Protein AF-A0A6J4X221-F1 (afdb_monomer_lite)

Structure (mmCIF, N/CA/C/O backbone):
data_AF-A0A6J4X221-F1
#
_entry.id   AF-A0A6J4X221-F1
#
loop_
_atom_site.group_PDB
_atom_site.id
_atom_site.type_symbol
_atom_site.label_atom_id
_atom_site.label_alt_id
_atom_site.label_comp_id
_atom_site.label_asym_id
_atom_site.label_entity_id
_atom_site.label_seq_id
_atom_site.pdbx_PDB_ins_code
_atom_site.Cartn_x
_atom_site.Cartn_y
_atom_site.Cartn_z
_atom_site.occupancy
_atom_site.B_iso_or_equiv
_atom_site.auth_seq_id
_atom_site.auth_comp_id
_atom_site.auth_asym_id
_atom_site.auth_atom_id
_atom_site.pdbx_PDB_model_num
ATOM 1 N N . MET A 1 1 ? -28.182 -9.910 27.221 1.00 64.38 1 MET A N 1
ATOM 2 C CA . MET A 1 1 ? -26.928 -9.298 27.722 1.00 64.38 1 MET A CA 1
ATOM 3 C C . MET A 1 1 ? -25.706 -10.180 27.432 1.00 64.38 1 MET A C 1
ATOM 5 O O . MET A 1 1 ? -24.974 -9.855 26.510 1.00 64.38 1 MET A O 1
ATOM 9 N N . LYS A 1 2 ? -25.520 -11.336 28.100 1.00 76.62 2 LYS A N 1
ATOM 10 C CA . LYS A 1 2 ? -24.342 -12.225 27.907 1.00 76.62 2 LYS A CA 1
ATOM 11 C C . LYS A 1 2 ? -24.097 -12.675 26.454 1.00 76.62 2 LYS A C 1
ATOM 13 O O . LYS A 1 2 ? -22.970 -12.620 25.985 1.00 76.62 2 LYS A O 1
ATOM 18 N N . LYS A 1 3 ? -25.154 -13.050 25.720 1.00 83.00 3 LYS A N 1
ATOM 19 C CA . LYS A 1 3 ? -25.050 -13.467 24.306 1.00 83.00 3 LYS A CA 1
ATOM 20 C C . LYS A 1 3 ? -24.594 -12.333 23.375 1.00 83.00 3 LYS A C 1
ATOM 22 O O . LYS A 1 3 ? -23.839 -12.580 22.449 1.00 83.00 3 LYS A O 1
ATOM 27 N N . ILE A 1 4 ? -25.001 -11.093 23.659 1.00 90.44 4 ILE A N 1
ATOM 28 C CA . ILE A 1 4 ? -24.604 -9.910 22.875 1.00 90.44 4 ILE A CA 1
ATOM 29 C C . ILE A 1 4 ? -23.116 -9.623 23.083 1.00 90.44 4 ILE A C 1
ATOM 31 O O . ILE A 1 4 ? -22.400 -9.401 22.116 1.00 90.44 4 ILE A O 1
ATOM 35 N N . LEU A 1 5 ? -22.640 -9.703 24.331 1.00 89.06 5 LEU A N 1
ATOM 36 C CA . LEU A 1 5 ? -21.218 -9.562 24.653 1.00 89.06 5 LEU A CA 1
ATOM 37 C C . LEU A 1 5 ? -20.357 -10.574 23.892 1.00 89.06 5 LEU A C 1
ATOM 39 O O . LEU A 1 5 ? -19.370 -10.184 23.284 1.00 89.06 5 LEU A O 1
ATOM 43 N N . ILE A 1 6 ? -20.775 -11.842 23.855 1.00 90.38 6 ILE A N 1
ATOM 44 C CA . ILE A 1 6 ? -20.054 -12.893 23.123 1.00 90.38 6 ILE A CA 1
ATOM 45 C C . ILE A 1 6 ? -19.979 -12.566 21.625 1.00 90.38 6 ILE A C 1
ATOM 47 O O . ILE A 1 6 ? -18.901 -12.628 21.041 1.00 90.38 6 ILE A O 1
ATOM 51 N N . VAL A 1 7 ? -21.095 -12.160 21.011 1.00 90.88 7 VAL A N 1
ATOM 52 C CA . VAL A 1 7 ? -21.130 -11.799 19.583 1.00 90.88 7 VAL A CA 1
ATOM 53 C C . VAL A 1 7 ? -20.216 -10.606 19.285 1.00 90.88 7 VAL A C 1
ATOM 55 O O . VAL A 1 7 ? -19.451 -10.645 18.323 1.00 90.88 7 VAL A O 1
ATOM 58 N N . VAL A 1 8 ? -20.233 -9.570 20.128 1.00 92.69 8 VAL A N 1
ATOM 59 C CA . VAL A 1 8 ? -19.363 -8.394 19.966 1.00 92.69 8 VAL A CA 1
ATOM 60 C C . VAL A 1 8 ? -17.886 -8.772 20.105 1.00 92.69 8 VAL A C 1
ATOM 62 O O . VAL A 1 8 ? -17.070 -8.339 19.295 1.00 92.69 8 VAL A O 1
ATOM 65 N N . SER A 1 9 ? -17.531 -9.616 21.075 1.00 90.06 9 SER A N 1
ATOM 66 C CA . SER A 1 9 ? -16.151 -10.078 21.254 1.00 90.06 9 SER A CA 1
ATOM 67 C C . SER A 1 9 ? -15.636 -10.855 20.042 1.00 90.06 9 SER A C 1
ATOM 69 O O . SER A 1 9 ? -14.514 -10.614 19.604 1.00 90.06 9 SER A O 1
ATOM 71 N N . VAL A 1 10 ? -16.456 -11.733 19.455 1.00 92.75 10 VAL A N 1
ATOM 72 C CA . VAL A 1 10 ? -16.082 -12.486 18.246 1.00 92.75 10 VAL A CA 1
ATOM 73 C C . VAL A 1 10 ? -15.839 -11.547 17.064 1.00 92.75 10 VAL A C 1
ATOM 75 O O . VAL A 1 10 ? -14.849 -11.707 16.353 1.00 92.75 10 VAL A O 1
ATOM 78 N N . LEU A 1 11 ? -16.682 -10.526 16.882 1.00 92.19 11 LEU A N 1
ATOM 79 C CA . LEU A 1 11 ? -16.497 -9.535 15.818 1.00 92.19 11 LEU A CA 1
ATOM 80 C C . LEU A 1 11 ? -15.200 -8.734 15.985 1.00 92.19 11 LEU A C 1
ATOM 82 O O . LEU A 1 11 ? -14.498 -8.497 15.001 1.00 92.19 11 LEU A O 1
ATOM 86 N N . ILE A 1 12 ? -14.856 -8.349 17.219 1.00 91.50 12 ILE A N 1
ATOM 87 C CA . ILE A 1 12 ? -13.610 -7.630 17.523 1.00 91.50 12 ILE A CA 1
ATOM 88 C C . ILE A 1 12 ? -12.394 -8.515 17.228 1.00 91.50 12 ILE A C 1
ATOM 90 O O . ILE A 1 12 ? -11.462 -8.081 16.558 1.00 91.50 12 ILE A O 1
ATOM 94 N N . ILE A 1 13 ? -12.405 -9.771 17.679 1.00 92.62 13 ILE A N 1
ATOM 95 C CA . ILE A 1 13 ? -11.291 -10.698 17.437 1.00 92.62 13 ILE A CA 1
ATOM 96 C C . ILE A 1 13 ? -11.136 -10.962 15.934 1.00 92.62 13 ILE A C 1
ATOM 98 O O . ILE A 1 13 ? -10.022 -10.914 15.416 1.00 92.62 13 ILE A O 1
ATOM 102 N N . GLY A 1 14 ? -12.247 -11.163 15.219 1.00 90.00 14 GLY A N 1
ATOM 103 C CA . GLY A 1 14 ? -12.237 -11.360 13.770 1.00 90.00 14 GLY A CA 1
ATOM 104 C C . GLY A 1 14 ? -11.673 -10.158 13.011 1.00 90.00 14 GLY A C 1
ATOM 105 O O . GLY A 1 14 ? -10.849 -10.328 12.114 1.00 90.00 14 GLY A O 1
ATOM 106 N N . THR A 1 15 ? -12.046 -8.935 13.399 1.00 89.62 15 THR A N 1
ATOM 107 C CA . THR A 1 15 ? -11.500 -7.717 12.773 1.00 89.62 15 THR A CA 1
ATOM 108 C C . THR A 1 15 ? -10.016 -7.524 13.069 1.00 89.62 15 THR A C 1
ATOM 110 O O . THR A 1 15 ? -9.268 -7.163 12.162 1.00 89.62 15 THR A O 1
ATOM 113 N N . ILE A 1 16 ? -9.560 -7.811 14.292 1.00 90.50 16 ILE A N 1
ATOM 114 C CA . ILE A 1 16 ? -8.130 -7.767 14.636 1.00 90.50 16 ILE A CA 1
ATOM 115 C C . ILE A 1 16 ? -7.345 -8.797 13.814 1.00 90.50 16 ILE A C 1
ATOM 117 O O . ILE A 1 16 ? -6.320 -8.452 13.228 1.00 90.50 16 ILE A O 1
ATOM 121 N N . GLY A 1 17 ? -7.839 -10.036 13.724 1.00 90.88 17 GLY A N 1
ATOM 122 C CA . GLY A 1 17 ? -7.207 -11.096 12.937 1.00 90.88 17 GLY A CA 1
ATOM 123 C C . GLY A 1 17 ? -7.100 -10.740 11.454 1.00 90.88 17 GLY A C 1
ATOM 124 O O . GLY A 1 17 ? -6.035 -10.889 10.858 1.00 90.88 17 GLY A O 1
ATOM 125 N N . PHE A 1 18 ? -8.166 -10.185 10.873 1.00 90.69 18 PHE A N 1
ATOM 126 C CA . PHE A 1 18 ? -8.162 -9.720 9.485 1.00 90.69 18 PHE A CA 1
ATOM 127 C C . PHE A 1 18 ? -7.141 -8.599 9.241 1.00 90.69 18 PHE A C 1
ATOM 129 O O . PHE A 1 18 ? -6.404 -8.639 8.259 1.00 90.69 18 PHE A O 1
ATOM 136 N N . LEU A 1 19 ? -7.056 -7.617 10.143 1.00 90.50 19 LEU A N 1
ATOM 137 C CA . LEU A 1 19 ? -6.086 -6.523 10.034 1.00 90.50 19 LEU A CA 1
ATOM 138 C C . LEU A 1 19 ? -4.636 -7.011 10.152 1.00 90.50 19 LEU A C 1
ATOM 140 O O . LEU A 1 19 ? -3.768 -6.512 9.4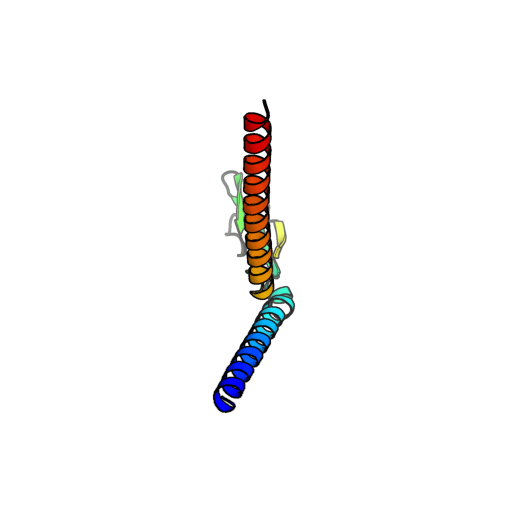37 1.00 90.50 19 LEU A O 1
ATOM 144 N N . ALA A 1 20 ? -4.374 -7.983 11.029 1.00 87.94 20 ALA A N 1
ATOM 145 C CA . ALA A 1 20 ? -3.057 -8.602 11.157 1.00 87.94 20 ALA A CA 1
ATOM 146 C C . ALA A 1 20 ? -2.676 -9.393 9.894 1.00 87.94 20 ALA A C 1
ATOM 148 O O . ALA A 1 20 ? -1.538 -9.303 9.435 1.00 87.94 20 ALA A O 1
ATOM 149 N N . TYR A 1 21 ? -3.634 -10.112 9.301 1.00 88.62 21 TYR A N 1
ATOM 150 C CA . TYR A 1 21 ? -3.438 -10.820 8.038 1.00 88.62 21 TYR A CA 1
ATOM 151 C C . TYR A 1 21 ? -3.152 -9.862 6.871 1.00 88.62 21 TYR A C 1
ATOM 153 O O . TYR A 1 21 ? -2.159 -10.046 6.170 1.00 88.62 21 TYR A O 1
ATOM 161 N N . ASP A 1 22 ? -3.959 -8.807 6.695 1.00 88.56 22 ASP A N 1
ATOM 162 C CA . ASP A 1 22 ? -3.746 -7.786 5.653 1.00 88.56 22 ASP A CA 1
ATOM 163 C C . ASP A 1 22 ? -2.363 -7.133 5.774 1.00 88.56 22 ASP A C 1
ATOM 165 O O . ASP A 1 22 ? -1.653 -6.983 4.777 1.00 88.56 22 ASP A O 1
ATOM 169 N N . TRP A 1 23 ? -1.954 -6.803 7.004 1.00 87.00 23 TRP A N 1
ATOM 170 C CA . TRP A 1 23 ? -0.611 -6.302 7.274 1.00 87.00 23 TRP A CA 1
ATOM 171 C C . TRP A 1 23 ? 0.454 -7.299 6.822 1.00 87.00 23 TRP A C 1
ATOM 173 O O . TRP A 1 23 ? 1.300 -6.947 6.005 1.00 87.00 23 TRP A O 1
ATOM 183 N N . HIS A 1 24 ? 0.386 -8.543 7.302 1.00 85.44 24 HIS A N 1
ATOM 184 C CA . HIS A 1 24 ? 1.397 -9.558 7.019 1.00 85.44 24 HIS A CA 1
ATOM 185 C C . HIS A 1 24 ? 1.541 -9.848 5.518 1.00 85.44 24 HIS A C 1
ATOM 187 O O . HIS A 1 24 ? 2.656 -9.888 5.001 1.00 85.44 24 HIS A O 1
ATOM 193 N N . VAL A 1 25 ? 0.431 -9.973 4.787 1.00 84.38 25 VAL A N 1
ATOM 194 C CA . VAL A 1 25 ? 0.455 -10.203 3.333 1.00 84.38 25 VAL A CA 1
ATOM 195 C C . VAL A 1 25 ? 1.124 -9.041 2.595 1.00 84.38 25 VAL A C 1
ATOM 197 O O . VAL A 1 25 ? 1.944 -9.260 1.700 1.00 84.38 25 VAL A O 1
ATOM 200 N N . LYS A 1 26 ? 0.808 -7.798 2.969 1.00 80.31 26 LYS A N 1
ATOM 201 C CA . LYS A 1 26 ? 1.337 -6.609 2.290 1.00 80.31 26 LYS A CA 1
ATOM 202 C C . LYS A 1 26 ? 2.779 -6.284 2.663 1.00 80.31 26 LYS A C 1
ATOM 204 O O . LYS A 1 26 ? 3.483 -5.726 1.829 1.00 80.31 26 LYS A O 1
ATOM 209 N N . THR A 1 27 ? 3.222 -6.616 3.876 1.00 76.44 27 THR A N 1
ATOM 210 C CA . THR A 1 27 ? 4.607 -6.365 4.300 1.00 76.44 27 THR A CA 1
ATOM 211 C C . THR A 1 27 ? 5.552 -7.509 3.982 1.00 76.44 27 THR A C 1
ATOM 213 O O . THR A 1 27 ? 6.719 -7.255 3.753 1.00 76.44 27 THR A O 1
ATOM 216 N N . THR A 1 28 ? 5.084 -8.758 3.997 1.00 74.00 28 THR A N 1
ATOM 217 C CA . THR A 1 28 ? 5.979 -9.925 3.941 1.00 74.00 28 THR A CA 1
ATOM 218 C C . THR A 1 28 ? 5.886 -10.675 2.617 1.00 74.00 28 THR A C 1
ATOM 220 O O . THR A 1 28 ? 6.911 -11.095 2.097 1.00 74.00 28 THR A O 1
ATOM 223 N N . LEU A 1 29 ? 4.690 -10.820 2.034 1.00 67.81 29 LEU A N 1
ATOM 224 C CA . LEU A 1 29 ? 4.543 -11.494 0.734 1.00 67.81 29 LEU A CA 1
ATOM 225 C C . LEU A 1 29 ? 4.809 -10.552 -0.443 1.00 67.81 29 LEU A C 1
ATOM 227 O O . LEU A 1 29 ? 5.387 -10.964 -1.443 1.00 67.81 29 LEU A O 1
ATOM 231 N N . HIS A 1 30 ? 4.381 -9.293 -0.345 1.00 64.69 30 HIS A N 1
ATOM 232 C CA . HIS A 1 30 ? 4.502 -8.375 -1.476 1.00 64.69 30 HIS A CA 1
ATOM 233 C C . HIS A 1 30 ? 5.896 -7.743 -1.614 1.00 64.69 30 HIS A C 1
ATOM 235 O O . HIS A 1 30 ? 6.196 -7.263 -2.696 1.00 64.69 30 HIS A O 1
ATOM 241 N N . GLU A 1 31 ? 6.763 -7.736 -0.595 1.00 63.84 31 GLU A N 1
ATOM 242 C CA . GLU A 1 31 ? 8.118 -7.159 -0.733 1.00 63.84 31 GLU A CA 1
ATOM 243 C C . GLU A 1 31 ? 8.955 -7.848 -1.824 1.00 63.84 31 GLU A C 1
ATOM 245 O O . GLU A 1 31 ? 9.735 -7.185 -2.513 1.00 63.84 31 GLU A O 1
ATOM 250 N N . ASP A 1 32 ? 8.772 -9.157 -2.018 1.00 61.72 32 ASP A N 1
ATOM 251 C CA . ASP A 1 32 ? 9.500 -9.915 -3.042 1.00 61.72 32 ASP A CA 1
ATOM 252 C C . ASP A 1 32 ? 8.801 -9.857 -4.412 1.00 61.72 32 ASP A C 1
ATOM 254 O O . ASP A 1 32 ? 9.454 -9.618 -5.428 1.00 61.72 32 ASP A O 1
ATOM 258 N N . ASP A 1 33 ? 7.466 -9.953 -4.443 1.00 61.62 33 ASP A N 1
ATOM 259 C CA . ASP A 1 33 ? 6.653 -9.882 -5.675 1.00 61.62 33 ASP A CA 1
ATOM 260 C C . ASP A 1 33 ? 6.593 -8.462 -6.285 1.00 61.62 33 ASP A C 1
ATOM 262 O O . ASP A 1 33 ? 6.214 -8.246 -7.436 1.00 61.62 33 ASP A O 1
ATOM 266 N N . GLN A 1 34 ? 6.998 -7.444 -5.522 1.00 65.19 34 GLN A N 1
ATOM 267 C CA . GLN A 1 34 ? 7.090 -6.067 -6.004 1.00 65.19 34 GLN A CA 1
ATOM 268 C C . GLN A 1 34 ? 8.313 -5.811 -6.879 1.00 65.19 34 GLN A C 1
ATOM 270 O O . GLN A 1 34 ? 8.348 -4.776 -7.548 1.00 65.19 34 GLN A O 1
ATOM 275 N N . ARG A 1 35 ? 9.316 -6.695 -6.884 1.00 73.00 35 ARG A N 1
ATOM 276 C CA . ARG A 1 35 ? 10.534 -6.496 -7.675 1.00 73.00 35 ARG A CA 1
ATOM 277 C C . ARG A 1 35 ? 10.209 -6.656 -9.154 1.00 73.00 35 ARG A C 1
ATOM 279 O O . ARG A 1 35 ? 10.032 -7.761 -9.652 1.00 73.00 35 ARG A O 1
ATOM 286 N N . VAL A 1 36 ? 10.158 -5.535 -9.864 1.00 80.31 36 VAL A N 1
ATOM 287 C CA . VAL A 1 36 ? 9.931 -5.503 -11.310 1.00 80.31 36 VAL A CA 1
ATOM 288 C C . VAL A 1 36 ? 11.191 -5.048 -12.025 1.00 80.31 36 VAL A C 1
ATOM 290 O O . VAL A 1 36 ? 11.913 -4.164 -11.561 1.00 80.31 36 VAL A O 1
ATOM 293 N N . THR A 1 37 ? 11.452 -5.636 -13.184 1.00 84.69 37 THR A N 1
ATOM 294 C CA . THR A 1 37 ? 12.499 -5.152 -14.080 1.00 84.69 37 THR A CA 1
ATOM 295 C C . THR A 1 37 ? 11.955 -3.944 -14.828 1.00 84.69 37 THR A C 1
ATOM 297 O O . THR A 1 37 ? 10.976 -4.061 -15.561 1.00 84.69 37 THR A O 1
ATOM 300 N N . LEU A 1 38 ? 12.557 -2.778 -14.619 1.00 87.62 38 LEU A N 1
ATOM 301 C CA . LEU A 1 38 ? 12.194 -1.554 -15.317 1.00 87.62 38 LEU A CA 1
ATOM 302 C C . LEU A 1 38 ? 13.211 -1.295 -16.427 1.00 87.62 38 LEU A C 1
ATOM 304 O O . LEU A 1 38 ? 14.402 -1.142 -16.166 1.00 87.62 38 LEU A O 1
ATOM 308 N N . TYR A 1 39 ? 12.736 -1.216 -17.659 1.00 87.81 39 TYR A N 1
ATOM 309 C CA . TYR A 1 39 ? 13.530 -0.842 -18.815 1.00 87.81 39 TYR A CA 1
ATOM 310 C C . TYR A 1 39 ? 13.334 0.641 -19.104 1.00 87.81 39 TYR A C 1
ATOM 312 O O . TYR A 1 39 ? 12.200 1.124 -19.153 1.00 87.81 39 TYR A O 1
ATOM 320 N N . SER A 1 40 ? 14.428 1.356 -19.348 1.00 90.50 40 SER A N 1
ATOM 321 C CA . SER A 1 40 ? 14.382 2.661 -20.003 1.00 90.50 40 SER A CA 1
ATOM 322 C C . SER A 1 40 ? 15.042 2.556 -21.366 1.00 90.50 40 SER A C 1
ATOM 324 O O . SER A 1 40 ? 16.091 1.930 -21.481 1.00 90.50 40 SER A O 1
ATOM 326 N N . TRP A 1 41 ? 14.420 3.112 -22.396 1.00 92.94 41 TRP A N 1
ATOM 327 C CA . TRP A 1 41 ? 14.930 3.046 -23.763 1.00 92.94 41 TRP A CA 1
ATOM 328 C C . TRP A 1 41 ? 14.553 4.304 -24.535 1.00 92.94 41 TRP A C 1
ATOM 330 O O . TRP A 1 41 ? 13.677 5.061 -24.126 1.00 92.94 41 TRP A O 1
ATOM 340 N N . THR A 1 42 ? 15.250 4.555 -25.635 1.00 93.19 42 THR A N 1
ATOM 341 C CA . THR A 1 42 ? 15.002 5.691 -26.523 1.00 93.19 42 THR A CA 1
ATOM 342 C C . THR A 1 42 ? 14.466 5.188 -27.855 1.00 93.19 42 THR A C 1
ATOM 344 O O . THR A 1 42 ? 15.017 4.240 -28.422 1.00 93.19 42 THR A O 1
ATOM 347 N N . ASP A 1 43 ? 13.390 5.800 -28.342 1.00 89.19 43 ASP A N 1
ATOM 348 C CA . ASP A 1 43 ? 12.847 5.498 -29.663 1.00 89.19 43 ASP A CA 1
ATOM 349 C C . ASP A 1 43 ? 13.686 6.116 -30.793 1.00 89.19 43 ASP A C 1
ATOM 351 O O . ASP A 1 43 ? 14.633 6.874 -30.571 1.00 89.19 43 ASP A O 1
ATOM 355 N N . GLU A 1 44 ? 13.340 5.793 -32.036 1.00 87.06 44 GLU A N 1
ATOM 356 C CA . GLU A 1 44 ? 14.043 6.310 -33.216 1.00 87.06 44 GLU A CA 1
ATOM 357 C C . GLU A 1 44 ? 13.968 7.839 -33.349 1.00 87.06 44 GLU A C 1
ATOM 359 O O . GLU A 1 44 ? 14.825 8.445 -33.990 1.00 87.06 44 GLU A O 1
ATOM 364 N N . LYS A 1 45 ? 12.966 8.470 -32.723 1.00 88.69 45 LYS A N 1
ATOM 365 C CA . LYS A 1 45 ? 12.765 9.925 -32.706 1.00 88.69 45 LYS A CA 1
ATOM 366 C C . LYS A 1 45 ? 13.520 10.606 -31.560 1.00 88.69 45 LYS A C 1
ATOM 368 O O . LYS A 1 45 ? 13.461 11.828 -31.444 1.00 88.69 45 LYS A O 1
ATOM 373 N N . GLY A 1 46 ? 14.231 9.844 -30.727 1.00 86.06 46 GLY A N 1
ATOM 374 C CA . GLY A 1 46 ? 14.996 10.361 -29.597 1.00 86.06 46 GLY A CA 1
ATOM 375 C C . GLY A 1 46 ? 14.189 10.548 -28.306 1.00 86.06 46 GLY A C 1
ATOM 376 O O . GLY A 1 46 ? 14.725 11.111 -27.351 1.00 86.06 46 GLY A O 1
ATOM 377 N N . ALA A 1 47 ? 12.930 10.103 -28.232 1.00 89.94 47 ALA A N 1
ATOM 378 C CA . ALA A 1 47 ? 12.129 10.200 -27.013 1.00 89.94 47 ALA A CA 1
ATOM 379 C C . ALA A 1 47 ? 12.418 9.035 -26.056 1.00 89.94 47 ALA A C 1
ATOM 381 O O . ALA A 1 47 ? 12.519 7.877 -26.465 1.00 89.94 47 ALA A O 1
ATOM 382 N N . ARG A 1 48 ? 12.545 9.353 -24.762 1.00 91.50 48 ARG A N 1
ATOM 383 C CA . ARG A 1 48 ? 12.835 8.383 -23.699 1.00 91.50 48 ARG A CA 1
ATOM 384 C C . ARG A 1 48 ? 11.544 7.785 -23.144 1.00 91.50 48 ARG A C 1
ATOM 386 O O . ARG A 1 48 ? 10.666 8.514 -22.687 1.00 91.50 48 ARG A O 1
ATOM 393 N N . HIS A 1 49 ? 11.484 6.461 -23.117 1.00 89.00 49 HIS A N 1
ATOM 394 C CA . HIS A 1 49 ? 10.358 5.662 -22.644 1.00 89.00 49 HIS A CA 1
ATOM 395 C C . HIS A 1 49 ? 10.768 4.799 -21.452 1.00 89.00 49 HIS A C 1
ATOM 397 O O . HIS A 1 49 ? 11.925 4.392 -21.336 1.00 89.00 49 HIS A O 1
ATOM 403 N N . TYR A 1 50 ? 9.802 4.501 -20.581 1.00 88.44 50 TYR A N 1
ATOM 404 C CA . TYR A 1 50 ? 9.972 3.623 -19.423 1.00 88.44 50 TYR A CA 1
ATOM 405 C C . TYR A 1 50 ? 8.888 2.554 -19.440 1.00 88.44 50 TYR A C 1
ATOM 407 O O . TYR A 1 50 ? 7.705 2.871 -19.558 1.00 88.44 50 TYR A O 1
ATOM 415 N N . THR A 1 51 ? 9.281 1.293 -19.319 1.00 87.19 51 THR A N 1
ATOM 416 C CA . THR A 1 51 ? 8.350 0.164 -19.330 1.00 87.19 51 THR A CA 1
ATOM 417 C C . THR A 1 51 ? 8.828 -0.938 -18.392 1.00 87.19 51 THR A C 1
ATOM 419 O O . THR A 1 51 ? 10.018 -1.068 -18.121 1.00 87.19 51 THR A O 1
ATOM 422 N N . ASN A 1 52 ? 7.900 -1.732 -17.872 1.00 86.12 52 ASN A N 1
ATOM 423 C CA . ASN A 1 52 ? 8.186 -2.945 -17.107 1.00 86.12 52 ASN A CA 1
ATOM 424 C C . ASN A 1 52 ? 8.177 -4.217 -17.978 1.00 86.12 52 ASN A C 1
ATOM 426 O O . ASN A 1 52 ? 8.268 -5.324 -17.452 1.00 86.12 52 ASN A O 1
ATOM 430 N N . THR A 1 53 ? 8.042 -4.068 -19.296 1.00 84.75 53 THR A N 1
ATOM 431 C CA . THR A 1 53 ? 8.123 -5.151 -20.283 1.00 84.75 53 THR A CA 1
ATOM 432 C C . THR A 1 53 ? 9.328 -4.954 -21.191 1.00 84.75 53 THR A C 1
ATOM 434 O O . THR A 1 53 ? 9.880 -3.859 -21.273 1.00 84.75 53 THR A O 1
ATOM 437 N N . GLN A 1 54 ? 9.738 -6.007 -21.895 1.00 87.19 54 GLN A N 1
ATOM 438 C CA . GLN A 1 54 ? 10.887 -5.927 -22.790 1.00 87.19 54 GLN A CA 1
ATOM 439 C C . GLN A 1 54 ? 10.677 -4.836 -23.866 1.00 87.19 54 GLN A C 1
ATOM 441 O O . GLN A 1 54 ? 9.575 -4.746 -24.419 1.00 87.19 54 GLN A O 1
ATOM 446 N N . PRO A 1 55 ? 11.686 -3.980 -24.133 1.00 88.62 55 PRO A N 1
ATOM 447 C CA . PRO A 1 55 ? 11.603 -2.960 -25.175 1.00 88.62 55 PRO A CA 1
ATOM 448 C C . PRO A 1 55 ? 11.395 -3.575 -26.567 1.00 88.62 55 PRO A C 1
ATOM 450 O O . PRO A 1 55 ? 11.848 -4.697 -26.796 1.00 88.62 55 PRO A O 1
ATOM 453 N N . PRO A 1 56 ? 10.746 -2.853 -27.497 1.00 87.44 56 PRO A N 1
ATOM 454 C CA . PRO A 1 56 ? 10.533 -3.324 -28.863 1.00 87.44 56 PRO A CA 1
ATOM 455 C C . PRO A 1 56 ? 11.837 -3.386 -29.672 1.00 87.44 56 PRO A C 1
ATOM 457 O O . PRO A 1 56 ? 12.790 -2.646 -29.406 1.00 87.44 56 PRO A O 1
ATOM 460 N N . ASP A 1 57 ? 11.846 -4.226 -30.707 1.00 82.44 57 ASP A N 1
ATOM 461 C CA . ASP A 1 57 ? 12.959 -4.324 -31.651 1.00 82.44 57 ASP A CA 1
ATOM 462 C C . ASP A 1 57 ? 13.148 -2.981 -32.380 1.00 82.44 57 ASP A C 1
ATOM 464 O O . ASP A 1 57 ? 12.221 -2.455 -32.993 1.00 82.44 57 ASP A O 1
ATOM 468 N N . GLY A 1 58 ? 14.342 -2.389 -32.256 1.00 81.31 58 GLY A N 1
ATOM 469 C CA . GLY A 1 58 ? 14.654 -1.028 -32.727 1.00 81.31 58 GLY A CA 1
ATOM 470 C C . GLY A 1 58 ? 14.870 -0.001 -31.607 1.00 81.31 58 GLY A C 1
ATOM 471 O O . GLY A 1 58 ? 15.353 1.104 -31.865 1.00 81.31 58 GLY A O 1
ATOM 472 N N . ALA A 1 59 ? 14.588 -0.366 -30.353 1.00 85.81 59 ALA A N 1
ATOM 473 C CA . ALA A 1 59 ? 14.910 0.448 -29.186 1.00 85.81 59 ALA A CA 1
ATOM 474 C C . ALA A 1 59 ? 16.427 0.677 -29.042 1.00 85.81 59 ALA A C 1
ATOM 476 O O . ALA A 1 59 ? 17.234 -0.249 -29.137 1.00 85.81 59 ALA A O 1
ATOM 477 N N . ARG A 1 60 ? 16.823 1.925 -28.770 1.00 85.25 60 ARG A N 1
ATOM 478 C CA . ARG A 1 60 ? 18.222 2.327 -28.541 1.00 85.25 60 ARG A CA 1
ATOM 479 C C . ARG A 1 60 ? 18.441 2.702 -27.076 1.00 85.25 60 ARG A C 1
ATOM 481 O O . ARG A 1 60 ? 17.492 3.051 -26.380 1.00 85.25 60 ARG A O 1
ATOM 488 N N . ASN A 1 61 ? 19.694 2.667 -26.613 1.00 86.69 61 ASN A N 1
ATOM 489 C CA . ASN A 1 61 ? 20.086 3.055 -25.247 1.00 86.69 61 ASN A CA 1
ATOM 490 C C . ASN A 1 61 ? 19.249 2.358 -24.159 1.00 86.69 61 ASN A C 1
ATOM 492 O O . ASN A 1 61 ? 18.640 3.013 -23.314 1.00 86.69 61 ASN A O 1
ATOM 496 N N . ILE A 1 62 ? 19.168 1.028 -24.228 1.00 88.12 62 ILE A N 1
ATOM 497 C CA . ILE A 1 62 ? 18.394 0.237 -23.272 1.00 88.12 62 ILE A CA 1
ATOM 498 C C . ILE A 1 62 ? 19.163 0.161 -21.951 1.00 88.12 62 ILE A C 1
ATOM 500 O O . ILE A 1 62 ? 20.248 -0.411 -21.885 1.00 88.12 62 ILE A O 1
ATOM 504 N N . GLU A 1 63 ? 18.569 0.693 -20.890 1.00 88.94 63 GLU A N 1
ATOM 505 C CA . GLU A 1 63 ? 19.042 0.538 -19.517 1.00 88.94 63 GLU A CA 1
ATOM 506 C C . GLU A 1 63 ? 18.055 -0.311 -18.722 1.00 88.94 63 GLU A C 1
ATOM 508 O O . GLU A 1 63 ? 16.837 -0.141 -18.838 1.00 88.94 63 GLU A O 1
ATOM 513 N N . VAL A 1 64 ? 18.588 -1.195 -17.880 1.00 88.25 64 VAL A N 1
ATOM 514 C CA . VAL A 1 64 ? 17.802 -2.077 -17.018 1.00 88.25 64 VAL A CA 1
ATOM 515 C C . VAL A 1 64 ? 18.002 -1.665 -15.569 1.00 88.25 64 VAL A C 1
ATOM 517 O O . VAL A 1 64 ? 19.118 -1.668 -15.056 1.00 88.25 64 VAL A O 1
ATOM 520 N N . HIS A 1 65 ? 16.899 -1.357 -14.902 1.00 84.44 65 HIS A N 1
ATOM 521 C CA . HIS A 1 65 ? 16.858 -0.935 -13.510 1.00 84.44 65 HIS A CA 1
ATOM 522 C C . HIS A 1 65 ? 15.978 -1.884 -12.701 1.00 84.44 65 HIS A C 1
ATOM 524 O O . HIS A 1 65 ? 14.986 -2.422 -13.194 1.00 84.44 65 HIS A O 1
ATOM 530 N N . LYS A 1 66 ? 16.319 -2.079 -11.425 1.00 81.62 66 LYS A N 1
ATOM 531 C CA . LYS A 1 66 ? 15.419 -2.749 -10.479 1.00 81.62 66 LYS A CA 1
ATOM 532 C C . LYS A 1 66 ? 14.397 -1.729 -9.989 1.00 81.62 66 LYS A C 1
ATOM 534 O O . LYS A 1 66 ? 14.770 -0.734 -9.373 1.00 81.62 66 LYS A O 1
ATOM 539 N N . GLY A 1 67 ? 13.127 -1.968 -10.287 1.00 72.44 67 GLY A N 1
ATOM 540 C CA . GLY A 1 67 ? 12.000 -1.162 -9.834 1.00 72.44 67 GLY A CA 1
ATOM 541 C C . GLY A 1 67 ? 11.163 -1.888 -8.785 1.00 72.44 67 GLY A C 1
ATOM 542 O O . GLY A 1 67 ? 11.258 -3.104 -8.617 1.00 72.44 67 GLY A O 1
ATOM 543 N N . TYR A 1 68 ? 10.306 -1.126 -8.108 1.00 73.25 68 TYR A N 1
ATOM 544 C CA . TYR A 1 68 ? 9.302 -1.657 -7.191 1.00 73.25 68 TYR A CA 1
ATOM 545 C C . TYR A 1 68 ? 7.909 -1.313 -7.713 1.00 73.25 68 TYR A C 1
ATOM 547 O O . TYR A 1 68 ? 7.619 -0.153 -8.016 1.00 73.25 68 TYR A O 1
ATOM 555 N N . LYS A 1 69 ? 7.037 -2.315 -7.831 1.00 74.31 69 LYS A N 1
ATOM 556 C CA . LYS A 1 69 ? 5.628 -2.110 -8.162 1.00 74.31 69 LYS A CA 1
ATOM 557 C C . LYS A 1 69 ? 4.951 -1.392 -7.000 1.00 74.31 69 LYS A C 1
ATOM 559 O O . LYS A 1 69 ? 5.101 -1.786 -5.847 1.00 74.31 69 LYS A O 1
ATOM 564 N N . TYR A 1 70 ? 4.171 -0.357 -7.301 1.00 73.75 70 TYR A N 1
ATOM 565 C CA . TYR A 1 70 ? 3.374 0.294 -6.271 1.00 73.75 70 TYR A CA 1
ATOM 566 C C . TYR A 1 70 ? 2.337 -0.687 -5.721 1.00 73.75 70 TYR A C 1
ATOM 568 O O . TYR A 1 70 ? 1.505 -1.212 -6.465 1.00 73.75 70 TYR A O 1
ATOM 576 N N . VAL A 1 71 ? 2.378 -0.900 -4.410 1.00 71.50 71 VAL A N 1
ATOM 577 C CA . VAL A 1 71 ? 1.363 -1.652 -3.681 1.00 71.50 71 VAL A CA 1
ATOM 578 C C . VAL A 1 71 ? 0.745 -0.731 -2.654 1.00 71.50 71 VAL A C 1
ATOM 580 O O . VAL A 1 71 ? 1.414 0.021 -1.945 1.00 71.50 71 VAL A O 1
ATOM 583 N N . ASP A 1 72 ? -0.574 -0.785 -2.611 1.00 78.44 72 ASP A N 1
ATOM 584 C CA . ASP A 1 72 ? -1.362 0.031 -1.717 1.00 78.44 72 ASP A CA 1
ATOM 585 C C . ASP A 1 72 ? -1.072 -0.323 -0.250 1.00 78.44 72 ASP A C 1
ATOM 587 O O . ASP A 1 72 ? -0.899 -1.494 0.102 1.00 78.44 72 ASP A O 1
ATOM 591 N N . GLN A 1 73 ? -1.067 0.684 0.620 1.00 82.50 73 GLN A N 1
ATOM 592 C CA . GLN A 1 73 ? -0.674 0.531 2.021 1.00 82.50 73 GLN A CA 1
ATOM 593 C C . GLN A 1 73 ? -1.584 -0.454 2.782 1.00 82.50 73 GLN A C 1
ATOM 595 O O . GLN A 1 73 ? -2.763 -0.613 2.427 1.00 82.50 73 GLN A O 1
ATOM 600 N N . PRO A 1 74 ? -1.078 -1.087 3.858 1.00 85.50 74 PRO A N 1
ATOM 601 C CA . PRO A 1 74 ? -1.906 -1.883 4.756 1.00 85.50 74 PRO A CA 1
ATOM 602 C C . PRO A 1 74 ? -3.047 -1.061 5.353 1.00 85.50 74 PRO A C 1
ATOM 604 O O . PRO A 1 74 ? -2.887 0.120 5.681 1.00 85.50 74 PRO A O 1
ATOM 607 N N . LEU A 1 75 ? -4.201 -1.693 5.549 1.00 86.44 75 LEU A N 1
ATOM 608 C CA . LEU A 1 75 ? -5.401 -1.047 6.081 1.00 86.44 75 LEU A CA 1
ATOM 609 C C . LEU A 1 75 ? -5.151 -0.411 7.450 1.00 86.44 75 LEU A C 1
ATOM 611 O O . LEU A 1 75 ? -5.630 0.692 7.714 1.00 86.44 75 LEU A O 1
ATOM 615 N N . VAL A 1 76 ? -4.335 -1.049 8.293 1.00 83.88 76 VAL A N 1
ATOM 616 C CA . VAL A 1 76 ? -3.936 -0.519 9.607 1.00 83.88 76 VAL A CA 1
ATOM 617 C C . VAL A 1 76 ? -3.259 0.852 9.480 1.00 83.88 76 VAL A C 1
ATOM 619 O O . VAL A 1 76 ? -3.569 1.774 10.239 1.00 83.88 76 VAL A O 1
ATOM 622 N N . VAL A 1 77 ? -2.384 1.023 8.483 1.00 84.44 77 VAL A N 1
ATOM 623 C CA . VAL A 1 77 ? -1.700 2.297 8.209 1.00 84.44 77 VAL A CA 1
ATOM 624 C C . VAL A 1 77 ? -2.704 3.361 7.778 1.00 84.44 77 VAL A C 1
ATOM 626 O O . VAL A 1 77 ? -2.691 4.478 8.298 1.00 84.44 77 VAL A O 1
ATOM 629 N N . LYS A 1 78 ? -3.630 3.003 6.884 1.00 86.94 78 LYS A N 1
ATOM 630 C CA . LYS A 1 78 ? -4.677 3.919 6.411 1.00 86.94 78 LYS A CA 1
ATOM 631 C C . LYS A 1 78 ? -5.588 4.387 7.541 1.00 86.94 78 LYS A C 1
ATOM 633 O O . LYS A 1 78 ? -5.878 5.579 7.645 1.00 86.94 78 LYS A O 1
ATOM 638 N N . ILE A 1 79 ? -6.014 3.468 8.409 1.00 86.38 79 ILE A N 1
ATOM 639 C CA . ILE A 1 79 ? -6.834 3.782 9.586 1.00 86.38 79 ILE A CA 1
ATOM 640 C C . ILE A 1 79 ? -6.075 4.740 10.510 1.00 86.38 79 ILE A C 1
ATOM 642 O O . ILE A 1 79 ? -6.650 5.732 10.967 1.00 86.38 79 ILE A O 1
ATOM 646 N N . LYS A 1 80 ? -4.777 4.501 10.744 1.00 85.31 80 LYS A N 1
ATOM 647 C CA . LYS A 1 80 ? -3.929 5.384 11.554 1.00 85.31 80 LYS A CA 1
ATOM 648 C C . LYS A 1 80 ? -3.871 6.799 10.978 1.00 85.31 80 LYS A C 1
ATOM 650 O O . LYS A 1 80 ? -4.143 7.746 11.714 1.00 85.31 80 LYS A O 1
ATOM 655 N N . TYR A 1 81 ? -3.576 6.960 9.686 1.00 88.06 81 TYR A N 1
ATOM 656 C CA . TYR A 1 81 ? -3.522 8.287 9.059 1.00 88.06 81 TYR A CA 1
ATOM 657 C C . TYR A 1 81 ? -4.864 9.012 9.128 1.00 88.06 81 TYR A C 1
ATOM 659 O O . TYR A 1 81 ? -4.920 10.149 9.589 1.00 88.06 81 TYR A O 1
ATOM 667 N N . LYS A 1 82 ? -5.962 8.320 8.811 1.00 88.19 82 LYS A N 1
ATOM 668 C CA . LYS A 1 82 ? -7.312 8.886 8.912 1.00 88.19 82 LYS A CA 1
ATOM 669 C C . LYS A 1 82 ? -7.653 9.331 10.340 1.00 88.19 82 LYS A C 1
ATOM 671 O O . LYS A 1 82 ? -8.311 10.352 10.532 1.00 88.19 82 LYS A O 1
ATOM 676 N N . THR A 1 83 ? -7.180 8.593 11.344 1.00 88.00 83 THR A N 1
ATOM 677 C CA . THR A 1 83 ? -7.359 8.936 12.764 1.00 88.00 83 THR A CA 1
ATOM 678 C C . THR A 1 83 ? -6.543 10.171 13.150 1.00 88.00 83 THR A C 1
ATOM 680 O O . THR A 1 83 ? -7.062 11.062 13.822 1.00 88.00 83 THR A O 1
ATOM 683 N N . ILE A 1 84 ? -5.287 10.261 12.697 1.00 89.62 84 ILE A N 1
ATOM 684 C CA . ILE A 1 84 ? -4.421 11.430 12.917 1.00 89.62 84 ILE A CA 1
ATOM 685 C C . ILE A 1 84 ? -5.029 12.676 12.266 1.00 89.62 84 ILE A C 1
ATOM 687 O O . ILE A 1 84 ? -5.110 13.723 12.911 1.00 89.62 84 ILE A O 1
ATOM 691 N N . ASP A 1 85 ? -5.512 12.557 11.031 1.00 89.56 85 ASP A N 1
ATOM 692 C CA . ASP A 1 85 ? -6.147 13.658 10.307 1.00 89.56 85 ASP A CA 1
ATOM 693 C C . ASP A 1 85 ? -7.438 14.111 10.992 1.00 89.56 85 ASP A C 1
ATOM 695 O O . ASP A 1 85 ? -7.641 15.308 11.217 1.00 89.56 85 ASP A O 1
ATOM 699 N N . GLY A 1 86 ? -8.277 13.163 11.419 1.00 88.38 86 GLY A N 1
ATOM 700 C CA . GLY A 1 86 ? -9.480 13.455 12.198 1.00 88.38 86 GLY A CA 1
ATOM 701 C C . GLY A 1 86 ? -9.166 14.170 13.516 1.00 88.38 86 GLY A C 1
ATOM 702 O O . GLY A 1 86 ? -9.827 15.154 13.871 1.00 88.38 86 GLY A O 1
ATOM 703 N N . TYR A 1 87 ? -8.120 13.737 14.226 1.00 88.50 87 TYR A N 1
ATOM 704 C CA . TYR A 1 87 ? -7.663 14.396 15.449 1.00 88.50 87 TYR A CA 1
ATOM 705 C C . TYR A 1 87 ? -7.152 15.814 15.176 1.00 88.50 87 TYR A C 1
ATOM 707 O O . TYR A 1 87 ? -7.552 16.753 15.867 1.00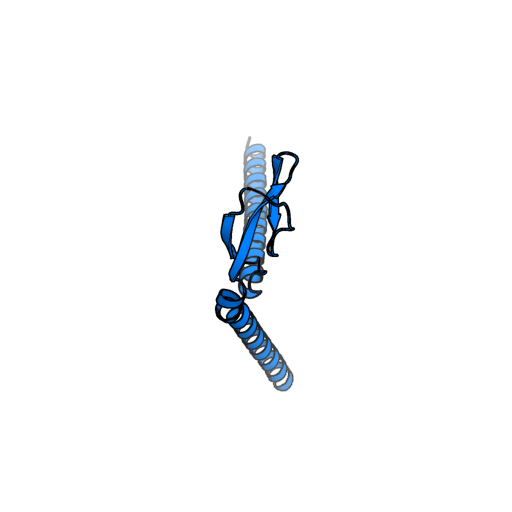 88.50 87 TYR A O 1
ATOM 715 N N . LYS A 1 88 ? -6.320 16.000 14.146 1.00 90.31 88 LYS A N 1
ATOM 716 C CA . LYS A 1 88 ? -5.769 17.308 13.763 1.00 90.31 88 LYS A CA 1
ATOM 717 C C . LYS A 1 88 ? -6.876 18.294 13.399 1.00 90.31 88 LYS A C 1
ATOM 719 O O . LYS A 1 88 ? -6.878 19.416 13.905 1.00 90.31 88 LYS A O 1
ATOM 724 N N . TRP A 1 89 ? -7.856 17.856 12.613 1.00 89.50 89 TRP A N 1
ATOM 725 C CA . TRP A 1 89 ? -9.026 18.657 12.254 1.00 89.50 89 TRP A CA 1
ATOM 726 C C . TRP A 1 89 ? -9.861 19.054 13.476 1.00 89.50 89 TRP A C 1
ATOM 728 O O . TRP A 1 89 ? -10.253 20.215 13.630 1.00 89.50 89 TRP A O 1
ATOM 738 N N . THR A 1 90 ? -10.100 18.106 14.386 1.00 87.69 90 THR A N 1
ATOM 739 C CA . THR A 1 90 ? -10.859 18.357 15.621 1.00 87.69 90 THR A CA 1
ATOM 740 C C . THR A 1 90 ? -10.120 19.345 16.519 1.00 87.69 90 THR A C 1
ATOM 742 O O . THR A 1 90 ? -10.719 20.294 17.034 1.00 87.69 90 THR A O 1
ATOM 745 N N . LYS A 1 91 ? -8.800 19.174 16.649 1.00 86.31 91 LYS A N 1
ATOM 746 C CA . LYS A 1 91 ? -7.912 20.077 17.376 1.00 86.31 91 LYS A CA 1
ATOM 747 C C . LYS A 1 91 ? -7.986 21.483 16.778 1.00 86.31 91 LYS A C 1
ATOM 749 O O . LYS A 1 91 ? -8.357 22.415 17.486 1.00 86.31 91 LYS A O 1
ATOM 754 N N . GLU A 1 92 ? -7.742 21.654 15.480 1.00 88.50 92 GLU A N 1
ATOM 755 C CA . GLU A 1 92 ? -7.838 22.966 14.823 1.00 88.50 92 GLU A CA 1
ATOM 756 C C . GLU A 1 92 ? -9.196 23.639 15.032 1.00 88.50 92 GLU A C 1
ATOM 758 O O . GLU A 1 92 ? -9.246 24.832 15.342 1.00 88.50 92 GLU A O 1
ATOM 763 N N . LYS A 1 93 ? -10.302 22.895 14.905 1.00 84.06 93 LYS A N 1
ATOM 764 C CA . LYS A 1 93 ? -11.644 23.438 15.148 1.00 84.06 93 LYS A CA 1
ATOM 765 C C . LYS A 1 93 ? -11.817 23.928 16.582 1.00 84.06 93 LYS A C 1
ATOM 767 O O . LYS A 1 93 ? -12.365 25.012 16.785 1.00 84.06 93 LYS A O 1
ATOM 772 N N . LEU A 1 94 ? -11.358 23.165 17.570 1.00 80.38 94 LEU A N 1
ATOM 773 C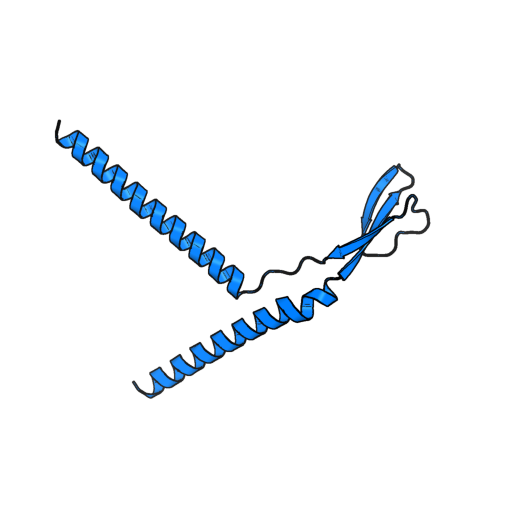 CA . LEU A 1 94 ? -11.456 23.538 18.983 1.00 80.38 94 LEU A CA 1
ATOM 774 C C . LEU A 1 94 ? -10.573 24.749 19.319 1.00 80.38 94 LEU A C 1
ATOM 776 O O . LEU A 1 94 ? -11.043 25.678 19.981 1.00 80.38 94 LEU A O 1
ATOM 780 N N . PHE A 1 95 ? -9.338 24.791 18.814 1.00 79.44 95 PHE A N 1
ATOM 781 C CA . PHE A 1 95 ? -8.413 25.906 19.037 1.00 79.44 95 PHE A CA 1
ATOM 782 C C . PHE A 1 95 ? -8.882 27.197 18.341 1.00 79.44 95 PHE A C 1
ATOM 784 O O . PHE A 1 95 ? -9.005 28.225 19.008 1.00 79.44 95 PHE A O 1
ATOM 791 N N . LYS A 1 96 ? -9.316 27.140 17.070 1.00 74.75 96 LYS A N 1
ATOM 792 C CA . LYS A 1 96 ? -9.914 28.297 16.365 1.00 74.75 96 LYS A CA 1
ATOM 793 C C . LYS A 1 96 ? -11.150 28.848 17.087 1.00 74.75 96 LYS A C 1
ATOM 795 O O . LYS A 1 96 ? -11.381 30.060 17.107 1.00 74.75 96 LYS A O 1
ATOM 800 N N . LYS A 1 97 ? -11.960 27.976 17.701 1.00 69.38 97 LYS A N 1
ATOM 801 C CA . LYS A 1 97 ? -13.150 28.374 18.473 1.00 69.38 97 LYS A CA 1
ATOM 802 C C . LYS A 1 97 ? -12.770 29.060 19.793 1.00 69.38 97 LYS A C 1
ATOM 804 O O . LYS A 1 97 ? -13.430 30.025 20.183 1.00 69.38 97 LYS A O 1
ATOM 809 N N . LYS A 1 98 ? -11.694 28.609 20.450 1.00 70.50 98 LYS A N 1
ATOM 810 C CA . LYS A 1 98 ? -11.157 29.205 21.685 1.00 70.50 98 LYS A CA 1
ATOM 811 C C . LYS A 1 98 ? -10.570 30.597 21.436 1.00 70.50 98 LYS A C 1
ATOM 813 O O . LYS A 1 98 ? -10.894 31.522 22.183 1.00 70.50 98 LYS A O 1
ATOM 818 N N . ASP A 1 99 ? -9.818 30.772 20.3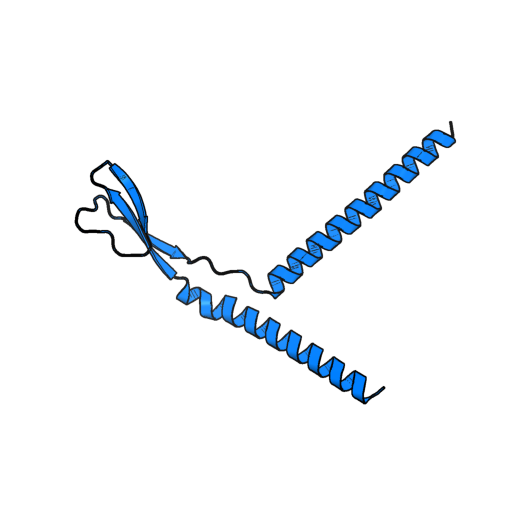53 1.00 69.50 99 ASP A N 1
ATOM 819 C CA . ASP A 1 99 ? -9.224 32.067 20.002 1.00 69.50 99 ASP A CA 1
ATOM 820 C C . ASP A 1 99 ? -10.291 33.097 19.624 1.00 69.50 99 ASP A C 1
ATOM 822 O O . ASP A 1 99 ? -10.301 34.197 20.174 1.00 69.50 99 ASP A O 1
ATOM 826 N N . ARG A 1 100 ? -11.295 32.718 18.817 1.00 68.50 100 ARG A N 1
ATOM 827 C CA . ARG A 1 100 ? -12.452 33.591 18.529 1.00 68.50 100 ARG A CA 1
ATOM 828 C C . ARG A 1 100 ? -13.198 34.031 19.792 1.00 68.50 100 ARG A C 1
ATOM 830 O O . ARG A 1 100 ? -13.639 35.179 19.868 1.00 68.50 100 ARG A O 1
ATOM 837 N N . LYS A 1 101 ? -13.354 33.144 20.781 1.00 69.94 101 LYS A N 1
ATOM 838 C CA . LYS A 1 101 ? -14.022 33.468 22.054 1.00 69.94 101 LYS A CA 1
ATOM 839 C C . LYS A 1 101 ? -13.183 34.441 22.894 1.00 69.94 101 LYS A C 1
ATOM 841 O O . LYS A 1 101 ? -13.741 35.378 23.459 1.00 69.94 101 LYS A O 1
ATOM 846 N N . LYS A 1 102 ? -11.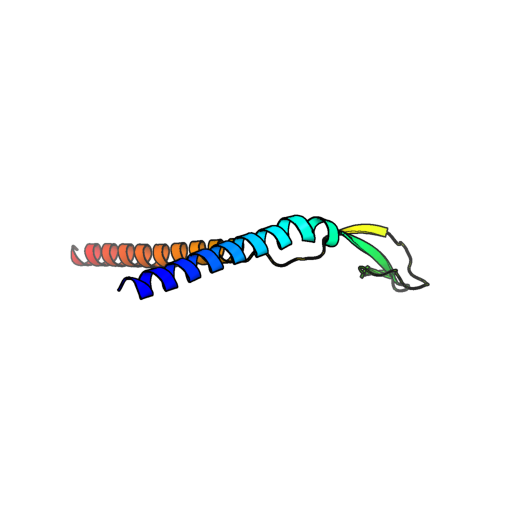856 34.269 22.921 1.00 71.31 102 LYS A N 1
ATOM 847 C CA . LYS A 1 102 ? -10.913 35.154 23.628 1.00 71.31 102 LYS A CA 1
ATOM 848 C C . LYS A 1 102 ? -10.867 36.559 23.018 1.00 71.31 102 LYS A C 1
ATOM 850 O O . LYS A 1 102 ? -10.882 37.539 23.760 1.00 71.31 102 LYS A O 1
ATOM 855 N N . THR A 1 103 ? -10.878 36.670 21.689 1.00 69.50 103 THR A N 1
ATOM 856 C CA . THR A 1 103 ? -10.892 37.969 20.995 1.00 69.50 103 THR A CA 1
ATOM 857 C C . THR A 1 103 ? -12.195 38.730 21.245 1.00 69.50 103 THR A C 1
ATOM 859 O O . THR A 1 103 ? -12.152 39.905 21.598 1.00 69.50 103 THR A O 1
ATOM 862 N N . LYS A 1 104 ? -13.352 38.051 21.176 1.00 69.19 104 LYS A N 1
ATOM 863 C CA . LYS A 1 104 ? -14.654 38.666 21.499 1.00 69.19 104 LYS A CA 1
ATOM 864 C C . LYS A 1 104 ? -14.766 39.102 22.964 1.00 69.19 104 LYS A C 1
ATOM 866 O O . LYS A 1 104 ? -15.355 40.141 23.234 1.00 69.19 104 LYS A O 1
ATOM 871 N N . ALA A 1 105 ? -14.205 38.340 23.906 1.00 67.69 105 ALA A N 1
ATOM 872 C CA . ALA A 1 105 ? -14.193 38.720 25.321 1.00 67.69 105 ALA A CA 1
ATOM 873 C C . ALA A 1 105 ? -13.345 39.978 25.577 1.00 67.69 105 ALA A C 1
ATOM 875 O O . ALA A 1 105 ? -13.775 40.862 26.307 1.00 67.69 105 ALA A O 1
ATOM 876 N N . ARG A 1 106 ? -12.180 40.102 24.922 1.00 68.56 106 ARG A N 1
ATOM 877 C CA . ARG A 1 106 ? -11.334 41.307 25.006 1.00 68.56 106 ARG A CA 1
ATOM 878 C C . ARG A 1 106 ? -11.978 42.546 24.383 1.00 68.56 106 ARG A C 1
ATOM 880 O O . ARG A 1 106 ? -11.764 43.637 24.888 1.00 68.56 106 ARG A O 1
ATOM 887 N N . GLN A 1 107 ? -12.758 42.385 23.313 1.00 64.31 107 GLN A N 1
ATOM 888 C CA . GLN A 1 107 ? -13.489 43.493 22.685 1.00 64.31 107 GLN A CA 1
ATOM 889 C C . GLN A 1 107 ? -14.672 44.002 23.519 1.00 64.31 107 GLN A C 1
ATOM 891 O O . GLN A 1 107 ? -15.041 45.150 23.358 1.00 64.31 107 GLN A O 1
ATOM 896 N N . ARG A 1 108 ? -15.264 43.172 24.390 1.00 66.88 108 ARG A N 1
ATOM 897 C CA . ARG A 1 108 ? -16.373 43.570 25.284 1.00 66.88 108 ARG A CA 1
ATOM 898 C C . ARG A 1 108 ? -15.920 44.175 26.617 1.00 66.88 108 ARG A C 1
ATOM 900 O O . ARG A 1 108 ? -16.759 44.638 27.374 1.00 66.88 108 ARG A O 1
ATOM 907 N N . ALA A 1 109 ? -14.629 44.084 26.930 1.00 65.12 109 ALA A N 1
ATOM 908 C CA . ALA A 1 109 ? -14.030 44.620 28.153 1.00 65.12 109 ALA A CA 1
ATOM 909 C C . ALA A 1 109 ? -13.336 45.981 27.929 1.00 65.12 109 ALA A C 1
ATOM 911 O O . ALA A 1 109 ? -12.652 46.468 28.825 1.00 65.12 109 ALA A O 1
ATOM 912 N N . ARG A 1 110 ? -13.466 46.542 26.723 1.00 54.88 110 ARG A N 1
ATOM 913 C CA . ARG A 1 110 ? -13.115 47.916 26.353 1.00 54.88 110 ARG A CA 1
ATOM 914 C C . ARG A 1 110 ? -14.406 48.664 26.075 1.00 54.88 110 ARG A C 1
ATOM 916 O O . ARG A 1 110 ? -14.415 49.877 26.348 1.00 54.88 110 ARG A O 1
#

Foldseek 3Di:
DVVVVVVVVVVVVVVVVVLVVLQCCVPPVQVVVQWAKKKWWAAPVGDIDIDSDDDDDRTHPIDIDTGGHDDDDRPVVVVVVVVVVVVVVVVVVVVVVVVVVVVVVVVVVD

Radius of gyration: 26.91 Å; chains: 1; bounding box: 47×61×61 Å

Sequence (110 aa):
MKKILIVVSVLIIGTIGFLAYDWHVKTTLHEDDQRVTLYSWTDEKGARHYTNTQPPDGARNIEVHKGYKYVD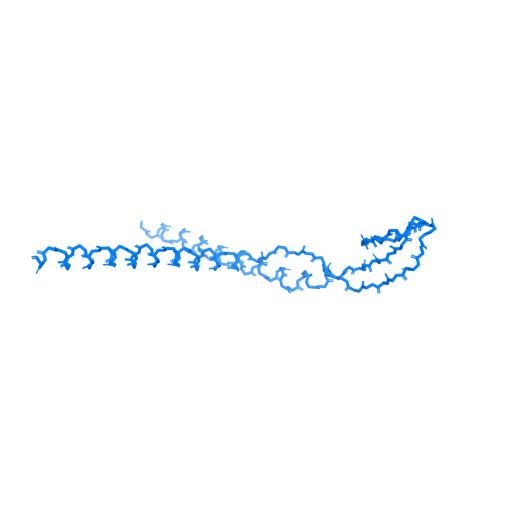QPLVVKIKYKTIDGYKWTKEKLFKKKDRKKTKARQRAR

pLDDT: mean 82.2, std 9.19, range [54.88, 93.19]

Secondary structure (DSSP, 8-state):
-HHHHHHHHHHHHHHHHHHHHHHHIIIIIHHHHTEEEEEEEE-TTS-EEEESSPPPTT-EEEEEEEEE---PPPHHHHHHHHHHHHHHHHHHHHHHHHHHHHHHHHHT--